Protein AF-A0A961QK03-F1 (afdb_monomer_lite)

Secondary structure (DSSP, 8-state):
--GGGGSPPPPHHHHHHHHHHHHHHHHHHHHHHHHHHTT-EEEEEEEETTEEEETT--EEE-SS---TT-EEEEE--EE-SSSEE-

pLDDT: mean 97.27, std 2.09, range [81.75, 98.75]

Foldseek 3Di:
DDPVVVDPDDPPVVVVVVVVVVVVVVLVVLQVVQVVLAQPKFFWAAQFQQWTAGPVRAIEGEPGGDDHRDTDIDHFHHDDSRHTYD

Sequence (86 aa):
GTPAARMPQVAGGAIKERAARLRALGEELAQAHLATQVGREHRVLLEGPRMGRTEQFTEVALAEDGPVGEIVSLRIKGQDGRQLLA

Radius of gyration: 18.61 Å; chains: 1; bounding box: 43×23×45 Å

Structure (mmCIF, N/CA/C/O backbone):
data_AF-A0A961QK03-F1
#
_entry.id   AF-A0A961QK03-F1
#
loop_
_atom_site.group_PDB
_atom_site.id
_atom_site.type_symbol
_atom_site.label_atom_id
_atom_site.label_alt_id
_atom_site.label_comp_id
_atom_site.label_asym_id
_atom_site.label_entity_id
_atom_site.label_seq_id
_atom_site.pdbx_PDB_ins_code
_atom_site.Cartn_x
_atom_site.Cartn_y
_atom_site.Cartn_z
_atom_site.occupancy
_atom_site.B_iso_or_equiv
_atom_site.auth_seq_id
_atom_site.auth_comp_id
_atom_site.auth_asym_id
_atom_site.auth_atom_id
_atom_site.pdbx_PDB_model_num
ATOM 1 N N . GLY A 1 1 ? 29.237 14.789 -15.370 1.00 81.75 1 GLY A N 1
ATOM 2 C CA . GLY A 1 1 ? 28.184 13.854 -15.819 1.00 81.75 1 GLY A CA 1
ATOM 3 C C . GLY A 1 1 ? 28.177 12.629 -14.927 1.00 81.75 1 GLY A C 1
ATOM 4 O O . GLY A 1 1 ? 29.255 12.226 -14.501 1.00 81.75 1 GLY A O 1
ATOM 5 N N . THR A 1 2 ? 27.000 12.074 -14.620 1.00 94.12 2 THR A N 1
ATOM 6 C CA . THR A 1 2 ? 26.868 10.852 -13.804 1.00 94.12 2 THR A CA 1
ATOM 7 C C . THR A 1 2 ? 27.526 9.657 -14.512 1.00 94.12 2 THR A C 1
ATOM 9 O O . THR A 1 2 ? 27.568 9.640 -15.746 1.00 94.12 2 THR A O 1
ATOM 12 N N . PRO A 1 3 ? 28.030 8.640 -13.788 1.00 95.50 3 PRO A N 1
ATOM 13 C CA . PRO A 1 3 ? 28.563 7.424 -14.409 1.00 95.50 3 PRO A CA 1
ATOM 14 C C . PRO A 1 3 ? 27.586 6.757 -15.395 1.00 95.50 3 PRO A C 1
ATOM 16 O O . PRO A 1 3 ? 28.004 6.307 -16.458 1.00 95.50 3 PRO A O 1
ATOM 19 N N . ALA A 1 4 ? 26.278 6.798 -15.108 1.00 93.81 4 ALA A N 1
ATOM 20 C CA . ALA A 1 4 ? 25.225 6.262 -15.976 1.00 93.81 4 ALA A CA 1
ATOM 21 C C . ALA A 1 4 ? 25.169 6.920 -17.369 1.00 93.81 4 ALA A C 1
ATOM 23 O O . ALA A 1 4 ? 24.836 6.258 -18.348 1.00 93.81 4 ALA A O 1
ATOM 24 N N . ALA A 1 5 ? 2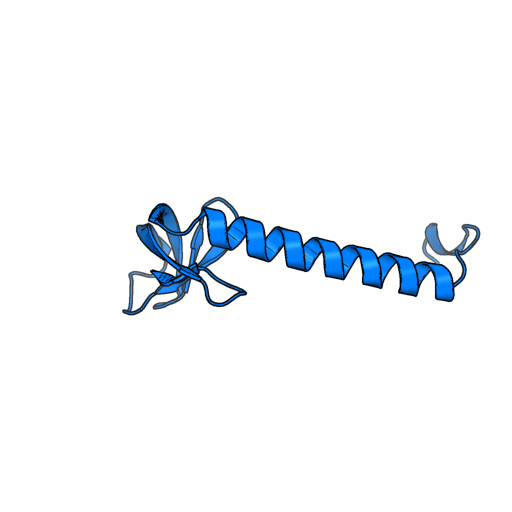5.545 8.199 -17.485 1.00 94.44 5 ALA A N 1
ATOM 25 C CA . ALA A 1 5 ? 25.574 8.903 -18.768 1.00 94.44 5 ALA A CA 1
ATOM 26 C C . ALA A 1 5 ? 26.684 8.397 -19.711 1.00 94.44 5 ALA A C 1
ATOM 28 O O . ALA A 1 5 ? 26.639 8.674 -20.905 1.00 94.44 5 ALA A O 1
ATOM 29 N N . ARG A 1 6 ? 27.684 7.668 -19.189 1.00 95.25 6 ARG A N 1
ATOM 30 C CA . ARG A 1 6 ? 28.782 7.077 -19.977 1.00 95.25 6 ARG A CA 1
ATOM 31 C C . ARG A 1 6 ? 28.474 5.661 -20.474 1.00 95.25 6 ARG A C 1
ATOM 33 O O . ARG A 1 6 ? 29.253 5.110 -21.244 1.00 95.25 6 ARG A O 1
ATOM 40 N N . MET A 1 7 ? 27.379 5.056 -20.015 1.00 95.69 7 MET A N 1
ATOM 41 C CA . MET A 1 7 ? 26.972 3.707 -20.415 1.00 95.69 7 MET A CA 1
ATOM 42 C C . MET A 1 7 ? 26.219 3.741 -21.755 1.00 95.69 7 MET A C 1
ATOM 44 O O . MET A 1 7 ? 25.554 4.743 -22.044 1.00 95.69 7 MET A O 1
ATOM 48 N N . PRO A 1 8 ? 26.250 2.657 -22.556 1.00 96.19 8 PRO A N 1
ATOM 49 C CA . PRO A 1 8 ? 25.357 2.510 -23.701 1.00 96.19 8 PRO A CA 1
ATOM 50 C C . PRO A 1 8 ? 23.901 2.701 -23.270 1.00 96.19 8 PRO A C 1
ATOM 52 O O . PRO A 1 8 ? 23.417 2.027 -22.360 1.00 96.19 8 PRO A O 1
ATOM 55 N N . GLN A 1 9 ? 23.210 3.650 -23.898 1.00 95.06 9 GLN A N 1
ATOM 56 C CA . GLN A 1 9 ? 21.836 3.977 -23.531 1.00 95.06 9 GLN A CA 1
ATOM 57 C C . GLN A 1 9 ? 20.863 2.966 -24.136 1.00 95.06 9 GLN A C 1
ATOM 59 O O . GLN A 1 9 ? 20.996 2.550 -25.287 1.00 95.06 9 GLN A O 1
ATOM 64 N N . VAL A 1 10 ? 19.844 2.599 -23.362 1.00 95.62 10 VAL A N 1
ATOM 65 C CA . VAL A 1 10 ? 18.721 1.807 -23.868 1.00 95.62 10 VAL A CA 1
ATOM 66 C C . VAL A 1 10 ? 17.833 2.708 -24.730 1.00 95.62 10 VAL A C 1
ATOM 68 O O . VAL A 1 10 ? 17.609 3.872 -24.399 1.00 95.62 10 VAL A O 1
ATOM 71 N N . ALA A 1 11 ? 17.297 2.174 -25.828 1.00 96.88 11 ALA A N 1
ATOM 72 C CA . ALA A 1 11 ? 16.385 2.916 -26.693 1.00 96.88 11 ALA A CA 1
ATOM 73 C C . ALA A 1 11 ? 15.162 3.435 -25.912 1.00 96.88 11 ALA A C 1
ATOM 75 O O . ALA A 1 11 ? 14.493 2.679 -25.203 1.00 96.88 11 ALA A O 1
ATOM 76 N N . GLY A 1 12 ? 14.826 4.718 -26.085 1.00 96.38 12 GLY A N 1
ATOM 77 C CA . GLY A 1 12 ? 13.752 5.373 -25.328 1.00 96.38 12 GLY A CA 1
ATOM 78 C C . GLY A 1 12 ? 12.380 4.701 -25.469 1.00 96.38 12 GLY A C 1
ATOM 79 O O . GLY A 1 12 ? 11.622 4.655 -24.502 1.00 96.38 12 GLY A O 1
ATOM 80 N N . GLY A 1 13 ? 12.076 4.124 -26.638 1.00 97.88 13 GLY A N 1
ATOM 81 C CA . GLY A 1 13 ? 10.856 3.335 -26.850 1.00 97.88 13 GLY A CA 1
ATOM 82 C C . GLY A 1 13 ? 10.786 2.110 -25.934 1.00 97.88 13 GLY A C 1
ATOM 83 O O . GLY A 1 13 ? 9.801 1.935 -25.221 1.00 97.88 13 GLY A O 1
ATOM 84 N N . ALA A 1 14 ? 11.874 1.337 -25.855 1.00 97.50 14 ALA A N 1
ATOM 85 C CA . ALA A 1 14 ? 11.961 0.164 -24.986 1.00 97.50 14 ALA A CA 1
ATOM 86 C C . ALA A 1 14 ? 11.867 0.532 -23.494 1.00 97.50 14 ALA A C 1
ATOM 88 O O . ALA A 1 14 ? 11.272 -0.211 -22.714 1.00 97.50 14 ALA A O 1
ATOM 89 N N . ILE A 1 15 ? 12.414 1.686 -23.085 1.00 97.94 15 ILE A N 1
ATOM 90 C CA . ILE A 1 15 ? 12.271 2.199 -21.710 1.00 97.94 15 ILE A CA 1
ATOM 91 C C . ILE A 1 15 ? 10.795 2.476 -21.396 1.00 97.94 15 ILE A C 1
ATOM 93 O O . ILE A 1 15 ? 10.290 2.012 -20.373 1.00 97.94 15 ILE A O 1
ATOM 97 N N . LYS A 1 16 ? 10.094 3.204 -22.277 1.00 97.81 16 LYS A N 1
ATOM 98 C CA . LYS A 1 16 ? 8.676 3.554 -22.092 1.00 97.81 16 LYS A CA 1
ATOM 99 C C . LYS A 1 16 ? 7.793 2.312 -22.009 1.00 97.81 16 LYS A C 1
ATOM 101 O O . LYS A 1 16 ? 6.973 2.211 -21.101 1.00 97.81 16 LYS A O 1
ATOM 106 N N . GLU A 1 17 ? 8.000 1.363 -22.914 1.00 98.44 17 GLU A N 1
ATOM 107 C CA . GLU A 1 17 ? 7.228 0.121 -22.991 1.00 98.44 17 GLU A CA 1
ATOM 108 C C . GLU A 1 17 ? 7.401 -0.740 -21.729 1.00 98.44 17 GLU A C 1
ATOM 110 O O . GLU A 1 17 ? 6.424 -1.193 -21.132 1.00 98.44 17 GLU A O 1
ATOM 115 N N . ARG A 1 18 ? 8.646 -0.907 -21.261 1.00 98.38 18 ARG A N 1
ATOM 116 C CA . ARG A 1 18 ? 8.945 -1.648 -20.025 1.00 98.38 18 ARG A CA 1
ATOM 117 C C . ARG A 1 18 ? 8.348 -0.969 -18.800 1.00 98.38 18 ARG A C 1
ATOM 119 O O . ARG A 1 18 ? 7.761 -1.645 -17.962 1.00 98.38 18 ARG A O 1
ATOM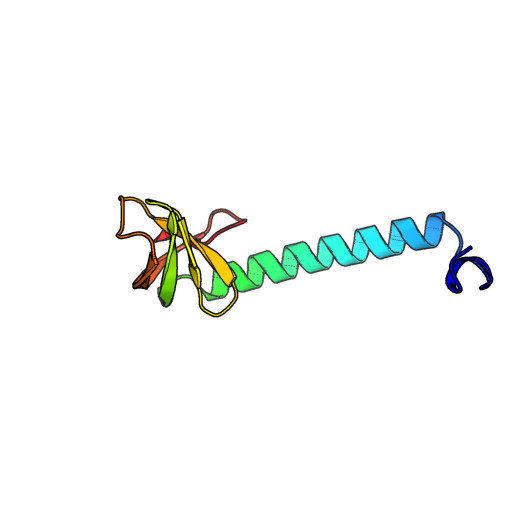 126 N N . ALA A 1 19 ? 8.470 0.354 -18.707 1.00 98.50 19 ALA A N 1
ATOM 127 C CA . ALA A 1 19 ? 7.909 1.112 -17.597 1.00 98.50 19 ALA A CA 1
ATOM 128 C C . ALA A 1 19 ? 6.374 1.037 -17.570 1.00 98.50 19 ALA A C 1
ATOM 130 O O . ALA A 1 19 ? 5.796 0.942 -16.493 1.00 98.50 19 ALA A O 1
ATOM 131 N N . ALA A 1 20 ? 5.711 1.053 -18.731 1.00 98.56 20 ALA A N 1
ATOM 132 C CA . ALA A 1 20 ? 4.262 0.883 -18.817 1.00 98.56 20 ALA A CA 1
ATOM 133 C C . ALA A 1 20 ? 3.823 -0.496 -18.301 1.00 98.56 20 ALA A C 1
ATOM 135 O O . ALA A 1 20 ? 2.973 -0.562 -17.417 1.00 98.56 20 ALA A O 1
ATOM 136 N N . ARG A 1 21 ? 4.461 -1.581 -18.766 1.00 98.56 21 ARG A N 1
ATOM 137 C CA . ARG A 1 21 ? 4.170 -2.941 -18.276 1.00 98.56 21 ARG A CA 1
ATOM 138 C C . ARG A 1 21 ? 4.410 -3.096 -16.779 1.00 98.56 21 ARG A C 1
ATOM 140 O O . ARG A 1 21 ? 3.590 -3.691 -16.092 1.00 98.56 21 ARG A O 1
ATOM 147 N N . LEU A 1 22 ? 5.525 -2.559 -16.278 1.00 98.62 22 LEU A N 1
ATOM 148 C CA . LEU A 1 22 ? 5.855 -2.636 -14.856 1.00 98.62 22 LEU A CA 1
ATOM 149 C C . LEU A 1 22 ? 4.813 -1.914 -13.997 1.00 98.62 22 LEU A C 1
ATOM 151 O O . LEU A 1 22 ? 4.426 -2.439 -12.960 1.00 98.62 22 LEU A O 1
ATOM 155 N N . ARG A 1 23 ? 4.348 -0.731 -14.421 1.00 98.50 23 ARG A N 1
ATOM 156 C CA . ARG A 1 23 ? 3.311 0.010 -13.688 1.00 98.50 23 ARG A CA 1
ATOM 157 C C . ARG A 1 23 ? 1.970 -0.714 -13.702 1.00 98.50 23 ARG A C 1
ATOM 159 O O . ARG A 1 23 ? 1.364 -0.803 -12.647 1.00 98.50 23 ARG A O 1
ATOM 166 N N . ALA A 1 24 ? 1.559 -1.261 -14.847 1.00 98.38 24 ALA A N 1
ATOM 167 C CA . ALA A 1 24 ? 0.317 -2.028 -14.948 1.00 98.38 24 ALA A CA 1
ATOM 168 C C . ALA A 1 24 ? 0.323 -3.235 -13.994 1.00 98.38 24 ALA A C 1
ATOM 170 O O . ALA A 1 24 ? -0.576 -3.376 -13.173 1.00 98.38 24 ALA A O 1
ATOM 171 N N . LEU A 1 25 ? 1.398 -4.031 -14.010 1.00 98.56 25 LEU A N 1
ATOM 172 C CA . LEU A 1 25 ? 1.547 -5.151 -13.077 1.00 98.56 25 LEU A CA 1
ATOM 173 C C . LEU A 1 25 ? 1.615 -4.678 -11.616 1.00 98.56 25 LEU A C 1
ATOM 175 O O . LEU A 1 25 ? 1.058 -5.313 -10.726 1.00 98.56 25 LEU A O 1
ATOM 179 N N . GLY A 1 26 ? 2.302 -3.564 -11.354 1.00 97.94 26 GLY A N 1
ATOM 180 C CA . GLY A 1 26 ? 2.370 -2.974 -10.019 1.00 97.94 26 GLY A CA 1
ATOM 181 C C . GLY A 1 26 ? 0.996 -2.569 -9.484 1.00 97.94 26 GLY A C 1
ATOM 182 O O . GLY A 1 26 ? 0.712 -2.805 -8.314 1.00 97.94 26 GLY A O 1
ATOM 183 N N . GLU A 1 27 ? 0.136 -2.010 -10.335 1.00 97.56 27 GLU A N 1
ATOM 184 C CA . GLU A 1 27 ? -1.235 -1.645 -9.982 1.00 97.56 27 GLU A CA 1
ATOM 185 C C . GLU A 1 27 ? -2.084 -2.886 -9.680 1.00 97.56 27 GLU A C 1
ATOM 187 O O . GLU A 1 27 ? -2.728 -2.936 -8.635 1.00 97.56 27 GLU A O 1
ATOM 192 N N . GLU A 1 28 ? -2.005 -3.931 -10.507 1.00 97.62 28 GLU A N 1
ATOM 193 C CA . GLU A 1 28 ? -2.684 -5.212 -10.255 1.00 97.62 28 GLU A CA 1
ATOM 194 C C . GLU A 1 28 ? -2.281 -5.827 -8.905 1.00 97.62 28 GLU A C 1
ATOM 196 O O . GLU A 1 28 ? -3.135 -6.232 -8.111 1.00 97.62 28 GLU A O 1
ATOM 201 N N . LEU A 1 29 ? -0.977 -5.859 -8.613 1.00 97.62 29 LEU A N 1
ATOM 202 C CA . LEU A 1 29 ? -0.458 -6.403 -7.358 1.00 97.62 29 LEU A CA 1
ATOM 203 C C . LEU A 1 29 ? -0.832 -5.538 -6.150 1.00 97.62 29 LEU A C 1
ATOM 205 O O . LEU A 1 29 ? -1.123 -6.082 -5.085 1.00 97.62 29 LEU A O 1
ATOM 209 N N . ALA A 1 30 ? -0.865 -4.212 -6.305 1.00 96.56 30 ALA A N 1
ATOM 210 C CA . ALA A 1 30 ? -1.317 -3.306 -5.255 1.00 96.56 30 ALA A CA 1
ATOM 211 C C . ALA A 1 30 ? -2.799 -3.539 -4.922 1.00 96.56 30 ALA A C 1
ATOM 213 O O . ALA A 1 30 ? -3.143 -3.671 -3.748 1.00 96.56 30 ALA A O 1
ATOM 214 N N . GLN A 1 31 ? -3.662 -3.684 -5.934 1.00 97.06 31 GLN A N 1
ATOM 215 C CA . GLN A 1 31 ? -5.081 -3.995 -5.724 1.00 97.06 31 GLN A CA 1
ATOM 216 C C . GLN A 1 31 ? -5.273 -5.346 -5.034 1.00 97.06 31 GLN A C 1
ATOM 218 O O . GLN A 1 31 ? -6.041 -5.456 -4.075 1.00 97.06 31 GLN A O 1
ATOM 223 N N . ALA A 1 32 ? -4.548 -6.373 -5.487 1.00 97.62 32 ALA A N 1
ATOM 224 C CA . ALA A 1 32 ? -4.593 -7.693 -4.870 1.00 97.62 32 ALA A CA 1
ATOM 225 C C . ALA A 1 32 ? -4.166 -7.630 -3.395 1.00 97.62 32 ALA A C 1
ATOM 227 O O . ALA A 1 32 ? -4.847 -8.187 -2.532 1.00 97.62 32 ALA A O 1
ATOM 228 N N . HIS A 1 33 ? -3.087 -6.901 -3.091 1.00 97.50 33 HIS A N 1
ATOM 229 C CA . HIS A 1 33 ? -2.629 -6.679 -1.720 1.00 97.50 33 HIS A CA 1
ATOM 230 C C . HIS A 1 33 ? -3.713 -6.029 -0.855 1.00 97.50 33 HIS A C 1
ATOM 232 O O . HIS A 1 33 ? -4.048 -6.597 0.187 1.00 97.50 33 HIS A O 1
ATOM 238 N N . LEU A 1 34 ? -4.302 -4.908 -1.294 1.00 98.12 34 LEU A N 1
ATOM 239 C CA . LEU A 1 34 ? -5.365 -4.208 -0.558 1.00 98.12 34 LEU A CA 1
ATOM 240 C C . LEU A 1 34 ? -6.566 -5.123 -0.294 1.00 98.12 34 LEU A C 1
ATOM 242 O O . LEU A 1 34 ? -7.063 -5.182 0.832 1.00 98.12 34 LEU A O 1
ATOM 246 N N . ALA A 1 35 ? -6.992 -5.891 -1.300 1.00 98.00 35 ALA A N 1
ATOM 247 C CA . ALA A 1 35 ? -8.089 -6.845 -1.165 1.00 98.00 35 ALA A CA 1
ATOM 248 C C . ALA A 1 35 ? -7.806 -7.904 -0.087 1.00 98.00 35 ALA A C 1
ATOM 250 O O . ALA A 1 35 ? -8.700 -8.245 0.686 1.00 98.00 35 ALA A O 1
ATOM 251 N N . THR A 1 36 ? -6.561 -8.385 0.026 1.00 97.75 36 THR A N 1
ATOM 252 C CA . THR A 1 36 ? -6.202 -9.371 1.061 1.00 97.75 36 THR A CA 1
ATOM 253 C C . THR A 1 36 ? -6.199 -8.815 2.486 1.00 97.75 36 THR A C 1
ATOM 255 O O . THR A 1 36 ? -6.253 -9.610 3.427 1.00 97.75 36 THR A O 1
ATOM 258 N N . GLN A 1 37 ? -6.150 -7.488 2.667 1.00 98.38 37 GLN A N 1
ATOM 259 C CA . GLN A 1 37 ? -6.195 -6.865 3.996 1.00 98.38 37 GLN A CA 1
ATOM 260 C C . GLN A 1 37 ? -7.624 -6.689 4.525 1.00 98.38 37 GLN A C 1
ATOM 262 O O . GLN A 1 37 ? -7.814 -6.529 5.731 1.00 98.38 37 GLN A O 1
ATOM 267 N N . VAL A 1 38 ? -8.646 -6.745 3.663 1.00 98.25 38 VAL A N 1
ATOM 268 C CA . VAL A 1 38 ? -10.043 -6.579 4.088 1.00 98.25 38 VAL A CA 1
ATOM 269 C C . VAL A 1 38 ? -10.427 -7.668 5.090 1.00 98.25 38 VAL A C 1
ATOM 271 O O . VAL A 1 38 ? -10.206 -8.859 4.877 1.00 98.25 38 VAL A O 1
ATOM 274 N N . GLY A 1 39 ? -11.002 -7.247 6.215 1.00 98.12 39 GLY A N 1
ATOM 275 C CA . GLY A 1 3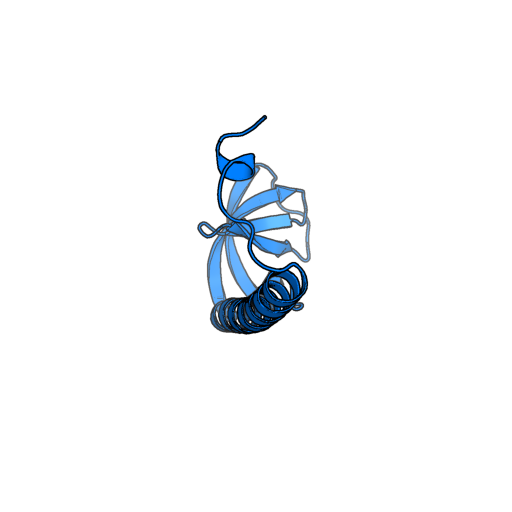9 ? -11.386 -8.118 7.317 1.00 98.12 39 GLY A CA 1
ATOM 276 C C . GLY A 1 39 ? -10.256 -8.457 8.290 1.00 98.12 39 GLY A C 1
ATOM 277 O O . GLY A 1 39 ? -10.557 -9.072 9.316 1.00 98.12 39 GLY A O 1
ATOM 278 N N . ARG A 1 40 ? -9.004 -8.056 8.026 1.00 98.12 40 ARG A N 1
ATOM 279 C CA . ARG A 1 40 ? -7.876 -8.217 8.957 1.00 98.12 40 ARG A CA 1
ATOM 280 C C . ARG A 1 40 ? -7.808 -7.074 9.961 1.00 98.12 40 ARG A C 1
ATOM 282 O O . ARG A 1 40 ? -8.318 -5.979 9.724 1.00 98.12 40 ARG A O 1
ATOM 289 N N . GLU A 1 41 ? -7.167 -7.353 11.086 1.00 98.25 41 GLU A N 1
ATOM 290 C CA . GLU A 1 41 ? -6.800 -6.351 12.080 1.00 98.25 41 GLU A CA 1
ATOM 291 C C . GLU A 1 41 ? -5.345 -5.935 11.863 1.00 98.25 41 GLU A C 1
ATOM 293 O O . GLU A 1 41 ? -4.478 -6.785 11.654 1.00 98.25 41 GLU A O 1
ATOM 298 N N . HIS A 1 42 ? -5.086 -4.631 11.899 1.00 98.38 42 HIS A N 1
ATOM 299 C CA . HIS A 1 42 ? -3.752 -4.061 11.767 1.00 98.38 42 HIS A CA 1
ATOM 300 C C . HIS A 1 42 ? -3.460 -3.098 12.905 1.00 98.38 42 HIS A C 1
ATOM 302 O O . HIS A 1 42 ? -4.337 -2.373 13.369 1.00 98.38 42 HIS A O 1
ATOM 308 N N . ARG A 1 43 ? -2.185 -3.035 13.281 1.00 98.50 43 ARG A N 1
ATOM 309 C CA . ARG A 1 43 ? -1.639 -1.938 14.073 1.00 98.50 43 ARG A CA 1
ATOM 310 C C . ARG A 1 43 ? -1.353 -0.778 13.128 1.00 98.50 43 ARG A C 1
ATOM 312 O O . ARG A 1 43 ? -0.601 -0.938 12.164 1.00 98.50 43 ARG A O 1
ATOM 319 N N . VAL A 1 44 ? -1.990 0.357 13.380 1.00 98.44 44 VAL A N 1
ATOM 320 C CA . VAL A 1 44 ? -1.974 1.529 12.504 1.00 98.44 44 VAL A CA 1
ATOM 321 C C . VAL A 1 44 ? -1.448 2.723 13.281 1.00 98.44 44 VAL A C 1
ATOM 323 O O . VAL A 1 44 ? -2.040 3.104 14.286 1.00 98.44 44 VAL A O 1
ATOM 326 N N . LEU A 1 45 ? -0.353 3.316 12.808 1.00 98.75 45 LEU A N 1
ATOM 327 C CA . LEU A 1 45 ? 0.128 4.605 13.298 1.00 98.75 45 LEU A CA 1
ATOM 328 C C . LEU A 1 45 ? -0.725 5.715 12.683 1.00 98.75 45 LEU A C 1
ATOM 330 O O . LEU A 1 45 ? -0.756 5.840 11.460 1.00 98.75 45 LEU A O 1
ATOM 334 N N . LEU A 1 46 ? -1.394 6.521 13.504 1.00 98.56 46 LEU A N 1
ATOM 335 C CA . LEU A 1 46 ? -2.179 7.660 13.027 1.00 98.56 46 LEU A CA 1
ATOM 336 C C . LEU A 1 46 ? -1.266 8.867 12.783 1.00 98.56 46 LEU A C 1
ATOM 338 O O . LEU A 1 46 ? -0.745 9.464 13.720 1.00 98.56 46 LEU A O 1
ATOM 342 N N . GLU A 1 47 ? -1.066 9.229 11.516 1.00 97.88 47 GLU A N 1
ATOM 343 C CA . GLU A 1 47 ? -0.247 10.381 11.102 1.00 97.88 47 GLU A CA 1
ATOM 344 C C . GLU A 1 47 ? -1.088 11.664 10.939 1.00 97.88 47 GLU A C 1
ATOM 346 O O . GLU A 1 47 ? -0.549 12.769 10.906 1.00 97.88 47 GLU A O 1
ATOM 351 N N . GLY A 1 48 ? -2.416 11.535 10.882 1.00 97.88 48 GLY A N 1
ATOM 352 C CA . GLY A 1 48 ? -3.374 12.638 10.906 1.00 97.88 48 GLY A CA 1
ATOM 353 C C . GLY A 1 48 ? -4.721 12.197 11.491 1.00 97.88 48 GLY A C 1
ATOM 354 O O . GLY A 1 48 ? -4.925 11.003 11.704 1.00 97.88 48 GLY A O 1
ATOM 355 N N . PRO A 1 49 ? -5.667 13.125 11.740 1.00 97.31 49 PRO A N 1
ATOM 356 C CA . PRO A 1 49 ? -6.905 12.805 12.457 1.00 97.31 49 PRO A CA 1
ATOM 357 C C . PRO A 1 49 ? -7.705 11.668 11.815 1.00 97.31 49 PRO A C 1
ATOM 359 O O . P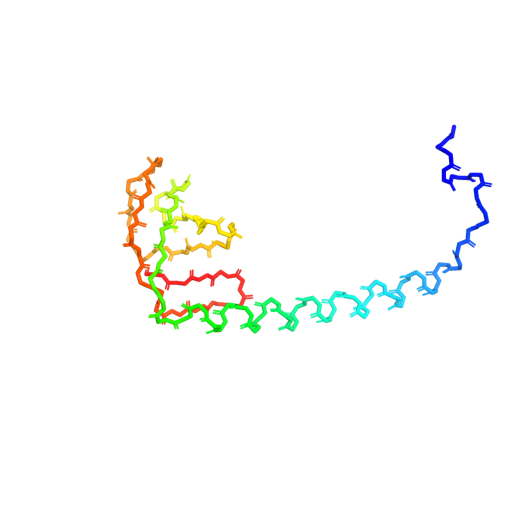RO A 1 49 ? -8.275 10.852 12.521 1.00 97.31 49 PRO A O 1
ATOM 362 N N . ARG A 1 50 ? -7.703 11.568 10.479 1.00 97.94 50 ARG A N 1
ATOM 363 C CA . ARG A 1 50 ? -8.420 10.521 9.727 1.00 97.94 50 ARG A CA 1
ATOM 364 C C . ARG A 1 50 ? -7.527 9.681 8.821 1.00 97.94 50 ARG A C 1
ATOM 366 O O . ARG A 1 50 ? -8.006 9.102 7.848 1.00 97.94 50 ARG A O 1
ATOM 373 N N . MET A 1 51 ? -6.226 9.667 9.094 1.00 98.12 51 MET A N 1
ATOM 374 C CA . MET A 1 51 ? -5.242 8.999 8.248 1.00 98.12 51 MET A CA 1
ATOM 375 C C . MET A 1 51 ? -4.159 8.349 9.096 1.00 98.12 51 MET A C 1
ATOM 377 O O . MET A 1 51 ? -3.574 8.978 9.978 1.00 98.12 51 MET A O 1
ATOM 381 N N . GLY A 1 52 ? -3.843 7.104 8.777 1.00 98.31 52 GLY A N 1
ATOM 382 C CA . GLY A 1 52 ? -2.713 6.402 9.350 1.00 98.31 52 GLY A CA 1
ATOM 383 C C . GLY A 1 52 ? -2.074 5.427 8.379 1.00 98.31 52 GLY A C 1
ATOM 384 O O . GLY A 1 52 ? -2.490 5.293 7.230 1.00 98.31 52 GLY A O 1
ATOM 385 N N . ARG A 1 53 ? -1.048 4.725 8.851 1.00 98.62 53 ARG A N 1
ATOM 386 C CA . ARG A 1 53 ? -0.366 3.680 8.090 1.00 98.62 53 ARG A CA 1
ATOM 387 C C . ARG A 1 53 ? -0.204 2.420 8.914 1.00 98.62 53 ARG A C 1
ATOM 389 O O . ARG A 1 53 ? 0.128 2.468 10.096 1.00 98.62 53 ARG A O 1
ATOM 396 N N . THR A 1 54 ? -0.432 1.283 8.269 1.00 98.38 54 THR A N 1
ATOM 397 C CA . THR A 1 54 ? -0.089 -0.031 8.828 1.00 98.38 54 THR A CA 1
ATOM 398 C C . THR A 1 54 ? 1.427 -0.167 9.028 1.00 98.38 54 THR A C 1
ATOM 400 O O . THR A 1 54 ? 2.209 0.598 8.465 1.00 98.38 54 THR A O 1
ATOM 403 N N . GLU A 1 55 ? 1.865 -1.214 9.732 1.00 97.50 55 GLU A N 1
ATOM 404 C CA . GLU A 1 55 ? 3.288 -1.601 9.832 1.00 97.50 55 GLU A CA 1
ATOM 405 C C . GLU A 1 55 ? 3.958 -1.825 8.456 1.00 97.50 55 GLU A C 1
ATOM 407 O O . GLU A 1 55 ? 5.176 -1.740 8.329 1.00 97.50 55 GLU A O 1
ATOM 412 N N . GLN A 1 56 ? 3.162 -2.080 7.411 1.00 95.50 56 GLN A N 1
ATOM 413 C CA . GLN A 1 56 ? 3.608 -2.249 6.023 1.00 95.50 56 GLN A CA 1
ATOM 414 C C . GLN A 1 56 ? 3.520 -0.951 5.203 1.00 95.50 56 GLN A C 1
ATOM 416 O O . GLN A 1 56 ? 3.595 -0.993 3.977 1.00 95.50 56 GLN A O 1
ATOM 421 N N . PHE A 1 57 ? 3.312 0.195 5.856 1.00 96.88 57 PHE A N 1
ATOM 422 C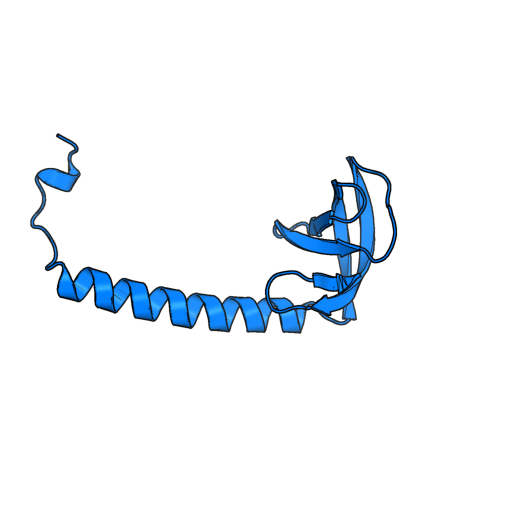 CA . PHE A 1 57 ? 3.130 1.516 5.245 1.00 96.88 57 PHE A CA 1
ATOM 423 C C . PHE A 1 57 ? 1.904 1.659 4.330 1.00 96.88 57 PHE A C 1
ATOM 425 O O . PHE A 1 57 ? 1.746 2.687 3.675 1.00 96.88 57 PHE A O 1
ATOM 432 N N . THR A 1 58 ? 1.003 0.671 4.301 1.00 97.88 58 THR A N 1
ATOM 433 C CA . THR A 1 58 ? -0.274 0.811 3.585 1.00 97.88 58 THR A CA 1
ATOM 434 C C . THR A 1 58 ? -1.130 1.859 4.293 1.00 97.88 58 THR A C 1
ATOM 436 O O . THR A 1 58 ? -1.334 1.742 5.504 1.00 97.88 58 THR A O 1
ATOM 439 N N . GLU A 1 59 ? -1.605 2.859 3.550 1.00 98.38 59 GLU A N 1
ATOM 440 C CA . GLU A 1 59 ? -2.450 3.938 4.071 1.00 98.38 59 GLU A CA 1
ATOM 441 C C . GLU A 1 59 ? -3.824 3.420 4.499 1.00 98.38 59 GLU A C 1
ATOM 443 O O . GLU A 1 59 ? -4.394 2.517 3.879 1.00 98.38 59 GLU A O 1
ATOM 448 N N . VAL A 1 60 ? -4.339 3.992 5.583 1.00 98.69 60 VAL A N 1
ATOM 449 C CA . VAL A 1 60 ? -5.617 3.646 6.200 1.00 98.69 60 VAL A CA 1
ATOM 450 C C . VAL A 1 60 ? -6.384 4.933 6.465 1.00 98.69 60 VAL A C 1
ATOM 452 O O . VAL A 1 60 ? -5.933 5.777 7.238 1.00 98.69 60 VAL A O 1
ATOM 455 N N . ALA A 1 61 ? -7.554 5.069 5.851 1.00 98.56 61 ALA A N 1
ATOM 456 C CA . ALA A 1 61 ? -8.488 6.144 6.141 1.00 98.56 61 ALA A CA 1
ATOM 457 C C . ALA A 1 61 ? -9.452 5.728 7.255 1.00 98.56 61 ALA A C 1
ATOM 459 O O . ALA A 1 61 ? -9.961 4.604 7.251 1.00 98.56 61 ALA A O 1
ATOM 460 N N . LEU A 1 62 ? -9.717 6.649 8.179 1.00 97.88 62 LEU A N 1
ATOM 461 C CA . LEU A 1 62 ? -10.649 6.447 9.284 1.00 97.88 62 LEU A CA 1
ATOM 462 C C . LEU A 1 62 ? -11.944 7.226 9.030 1.00 97.88 62 LEU A C 1
ATOM 464 O O . LEU A 1 62 ? -11.920 8.355 8.531 1.00 97.88 62 LEU A O 1
ATOM 468 N N . ALA A 1 63 ? -13.081 6.640 9.408 1.00 95.81 63 ALA A N 1
ATOM 469 C CA . ALA A 1 63 ? -14.379 7.320 9.344 1.00 95.81 63 ALA A CA 1
ATOM 470 C C . ALA A 1 63 ? -14.507 8.487 10.348 1.00 95.81 63 ALA A C 1
ATOM 472 O O . ALA A 1 63 ? -15.209 9.466 10.080 1.00 95.81 63 ALA A O 1
ATOM 473 N N . GLU A 1 64 ? -13.814 8.389 11.483 1.00 95.94 64 GLU A N 1
ATOM 474 C CA . GLU A 1 64 ? -13.852 9.338 12.598 1.00 95.94 64 GLU A CA 1
ATOM 475 C C . GLU A 1 64 ? -12.436 9.781 12.982 1.00 95.94 64 GLU A C 1
ATOM 477 O O . GLU A 1 64 ? -11.450 9.146 12.602 1.00 95.94 64 GLU A O 1
ATOM 482 N N . ASP A 1 65 ? -12.338 10.889 13.718 1.00 97.69 65 ASP A N 1
ATOM 483 C CA . ASP A 1 65 ? -11.054 11.425 14.162 1.00 97.69 65 ASP A CA 1
ATOM 484 C C . ASP A 1 65 ? -10.441 10.522 15.245 1.00 97.69 65 ASP A C 1
ATOM 486 O O . ASP A 1 65 ? -11.100 10.166 16.223 1.00 97.69 65 ASP A O 1
ATOM 490 N N . GLY A 1 66 ? -9.164 10.182 15.085 1.00 95.50 66 GLY A N 1
ATOM 491 C CA . GLY A 1 66 ? -8.374 9.421 16.045 1.00 95.50 66 GLY A CA 1
ATOM 492 C C . GLY A 1 66 ? -7.187 10.212 16.616 1.00 95.50 66 GLY A C 1
ATOM 493 O O . GLY A 1 66 ? -6.852 11.298 16.129 1.00 95.50 66 GLY A O 1
ATOM 494 N N . PRO A 1 67 ? -6.531 9.676 17.658 1.00 96.75 67 PRO A N 1
ATOM 495 C CA . PRO A 1 67 ? -5.405 10.330 18.317 1.00 96.75 67 PRO A CA 1
ATOM 496 C C . PRO A 1 67 ? -4.122 10.266 17.469 1.00 96.75 67 PRO A C 1
ATOM 498 O O . PRO A 1 67 ? -3.501 9.216 17.312 1.00 96.75 67 PRO A O 1
ATOM 501 N N . VAL A 1 68 ? -3.703 11.408 16.919 1.00 98.25 68 VAL A N 1
ATOM 502 C CA . VAL A 1 68 ? -2.484 11.520 16.096 1.00 98.25 68 VAL A CA 1
ATOM 503 C C . VAL A 1 68 ? -1.230 11.192 16.911 1.00 98.25 68 VAL A C 1
ATOM 505 O O . VAL A 1 68 ? -1.055 11.682 18.023 1.00 98.25 68 VAL A O 1
ATOM 508 N N . GLY A 1 69 ? -0.323 10.414 16.320 1.00 98.19 69 GLY A N 1
ATOM 509 C CA . GLY A 1 69 ? 0.932 9.972 16.929 1.00 98.19 69 GLY A CA 1
ATOM 510 C C . GLY A 1 69 ? 0.827 8.646 17.683 1.00 98.19 69 GLY A C 1
ATOM 511 O O . GLY A 1 69 ? 1.848 8.128 18.135 1.00 98.19 69 GLY A O 1
ATOM 512 N N . GLU A 1 70 ? -0.372 8.071 17.792 1.00 98.31 70 GLU A N 1
ATOM 513 C CA . GLU A 1 70 ? -0.598 6.794 18.464 1.00 98.31 70 GLU A CA 1
ATOM 514 C C . GLU A 1 70 ? -0.720 5.628 17.480 1.00 98.31 70 GLU A C 1
ATOM 516 O O . GLU A 1 70 ? -1.137 5.783 16.330 1.00 98.31 70 GLU A O 1
ATOM 521 N N . ILE A 1 71 ? -0.359 4.433 17.959 1.00 98.44 71 ILE A N 1
ATOM 522 C CA . ILE A 1 71 ? -0.584 3.177 17.245 1.00 98.44 71 ILE A CA 1
ATOM 523 C C . ILE A 1 71 ? -1.843 2.526 17.809 1.00 98.44 71 ILE A C 1
ATOM 525 O O . ILE A 1 71 ? -1.858 2.106 18.965 1.00 98.44 71 ILE A O 1
ATOM 529 N N . VAL A 1 72 ? -2.867 2.385 16.972 1.00 97.69 72 VAL A N 1
ATOM 530 C CA . VAL A 1 72 ? -4.156 1.780 17.329 1.00 97.69 72 VAL A CA 1
ATOM 531 C C . VAL A 1 72 ? -4.395 0.485 16.555 1.00 97.69 72 VAL A C 1
ATOM 533 O O . VAL A 1 72 ? -3.949 0.338 15.417 1.00 97.69 72 VAL A O 1
ATOM 536 N N . SER A 1 73 ? -5.100 -0.470 17.163 1.00 98.00 73 SER A N 1
ATOM 537 C CA . SER A 1 73 ? -5.578 -1.667 16.462 1.00 98.00 73 SER A CA 1
ATOM 538 C C . SER A 1 73 ? -6.877 -1.355 15.725 1.00 98.00 73 SER A C 1
ATOM 540 O O . SER A 1 73 ? -7.884 -1.038 16.356 1.00 98.00 73 SER A O 1
ATOM 542 N N . LEU A 1 74 ? -6.866 -1.460 14.396 1.00 97.44 74 LEU A N 1
ATOM 543 C CA . LEU A 1 74 ? -8.027 -1.201 13.545 1.00 97.44 74 LEU A CA 1
ATOM 544 C C . LEU A 1 74 ? -8.344 -2.414 12.681 1.00 97.44 74 LEU A C 1
ATOM 546 O O . LEU A 1 74 ? -7.459 -3.008 12.061 1.00 97.44 74 LEU A O 1
ATOM 550 N N . ARG A 1 75 ? -9.633 -2.752 12.597 1.00 98.19 75 ARG A N 1
ATOM 551 C CA . ARG A 1 75 ? -10.124 -3.750 11.651 1.00 98.19 75 ARG A CA 1
ATOM 552 C C . ARG A 1 75 ? -10.490 -3.086 10.335 1.00 98.19 75 ARG A C 1
ATOM 554 O O . ARG A 1 75 ? -11.330 -2.192 10.304 1.00 98.19 75 ARG A O 1
ATOM 561 N N . ILE A 1 76 ? -9.914 -3.582 9.249 1.00 98.44 76 ILE A N 1
ATOM 562 C CA . ILE A 1 76 ? -10.170 -3.068 7.908 1.00 98.44 76 ILE A CA 1
ATOM 563 C C . ILE A 1 76 ? -11.520 -3.568 7.413 1.00 98.44 76 ILE A C 1
ATOM 565 O O . ILE A 1 76 ? -11.771 -4.775 7.356 1.00 98.44 76 ILE A O 1
ATOM 569 N N . LYS A 1 77 ? -12.384 -2.633 7.030 1.00 98.19 77 LYS A N 1
ATOM 570 C CA . LYS A 1 77 ? -13.737 -2.893 6.521 1.00 98.19 77 LYS A CA 1
ATOM 571 C C . LYS A 1 77 ? -13.797 -2.889 4.995 1.00 98.19 77 LYS A C 1
ATOM 573 O O . LYS A 1 77 ? -14.701 -3.493 4.426 1.00 98.19 77 LYS A O 1
ATOM 578 N N . GLY A 1 78 ? -12.844 -2.234 4.334 1.00 98.19 78 GLY A N 1
ATOM 579 C CA . GLY A 1 78 ? -12.806 -2.135 2.878 1.00 98.19 78 GLY A CA 1
ATOM 580 C C . GLY A 1 78 ? -11.547 -1.452 2.354 1.00 98.19 78 GLY A C 1
ATOM 581 O O . GLY A 1 78 ? -10.579 -1.268 3.089 1.00 98.19 78 GLY A O 1
ATOM 582 N N . GLN A 1 79 ? -11.571 -1.090 1.074 1.00 97.94 79 GLN A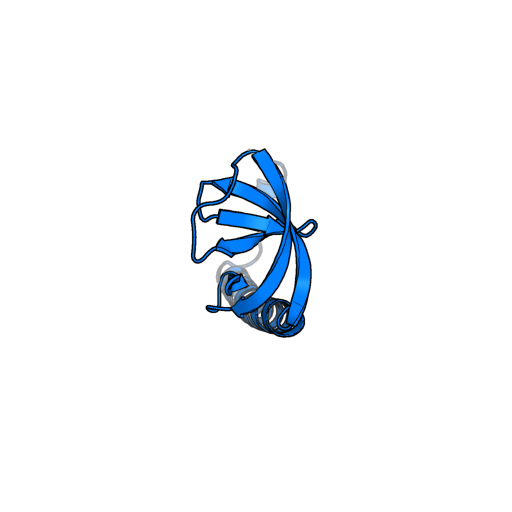 N 1
ATOM 583 C CA . GLN A 1 79 ? -10.498 -0.385 0.370 1.00 97.94 79 GLN A CA 1
ATOM 584 C C . GLN A 1 79 ? -11.090 0.406 -0.813 1.00 97.94 79 GLN A C 1
ATOM 586 O O . GLN A 1 79 ? -12.134 0.009 -1.334 1.00 97.94 79 GLN A O 1
ATOM 591 N N . ASP A 1 80 ? -10.468 1.521 -1.209 1.00 96.06 80 ASP A N 1
ATOM 592 C CA . ASP A 1 80 ? -10.950 2.426 -2.279 1.00 96.06 80 ASP A CA 1
ATOM 593 C C . ASP A 1 80 ? -10.107 2.384 -3.573 1.00 96.06 80 ASP A C 1
ATOM 595 O O . ASP A 1 80 ? -10.209 3.251 -4.442 1.00 96.06 80 ASP A O 1
ATOM 599 N N . GLY A 1 81 ? -9.241 1.383 -3.680 1.00 94.00 81 GLY A N 1
ATOM 600 C CA . GLY A 1 81 ? -8.271 1.186 -4.746 1.00 94.00 81 GLY A CA 1
ATOM 601 C C . GLY A 1 81 ? -6.912 1.825 -4.474 1.00 94.00 81 GLY A C 1
ATOM 602 O O . GLY A 1 81 ? -5.972 1.583 -5.227 1.00 94.00 81 GLY A O 1
ATOM 603 N N . ARG A 1 82 ? -6.772 2.641 -3.426 1.00 94.44 82 ARG A N 1
ATOM 604 C CA . ARG A 1 82 ? -5.505 3.308 -3.079 1.00 94.44 82 ARG A CA 1
ATOM 605 C C . ARG A 1 82 ? -5.127 3.127 -1.615 1.00 94.44 82 ARG A C 1
ATOM 607 O O . ARG A 1 82 ? -3.946 3.000 -1.310 1.00 94.44 82 ARG A O 1
ATOM 614 N N . GLN A 1 83 ? -6.116 3.086 -0.734 1.00 97.50 83 GLN A N 1
ATOM 615 C CA . GLN A 1 83 ? -5.942 2.974 0.711 1.00 97.50 83 GLN A CA 1
ATOM 616 C C . GLN A 1 83 ? -6.990 2.031 1.313 1.00 97.50 83 GLN A C 1
ATOM 618 O O . GLN A 1 83 ? -8.025 1.732 0.708 1.00 97.50 83 GLN A O 1
ATOM 623 N N . LEU A 1 84 ? -6.707 1.550 2.519 1.00 98.56 84 LEU A N 1
ATOM 624 C CA . LEU A 1 84 ? -7.630 0.755 3.322 1.00 98.56 84 LEU A CA 1
ATOM 625 C C . LEU A 1 84 ? -8.631 1.672 4.035 1.00 98.56 84 LEU A C 1
ATOM 627 O O . LEU A 1 84 ? -8.331 2.830 4.315 1.00 98.56 84 LEU A O 1
ATOM 631 N N . LEU A 1 85 ? -9.810 1.146 4.354 1.00 98.50 85 LEU A N 1
ATOM 632 C CA . LEU A 1 85 ? -10.878 1.862 5.055 1.00 98.50 85 LEU A CA 1
ATOM 633 C C . LEU A 1 85 ? -11.173 1.164 6.388 1.00 98.50 85 LEU A C 1
ATOM 635 O O . LEU A 1 85 ? -11.469 -0.038 6.395 1.00 98.50 85 LEU A O 1
ATOM 639 N N . ALA A 1 86 ? -11.103 1.912 7.490 1.00 96.06 86 ALA A N 1
ATOM 640 C CA . ALA A 1 86 ? -11.359 1.450 8.857 1.00 96.06 86 ALA A CA 1
ATOM 641 C C . ALA A 1 86 ? -12.557 2.172 9.499 1.00 96.06 86 ALA A C 1
ATOM 643 O O . ALA A 1 86 ? -12.682 3.409 9.355 1.00 96.06 86 ALA A O 1
#